Protein AF-A0A832N344-F1 (afdb_monomer_lite)

Sequence (149 aa):
MPIYNDQALGNNFDPGAPPALPTSVTVISITLNDADGDGFISPNGTDQVNGSNVTRVWVGDTVTINGVQITGVTFYTADGSRYFTPTDGTVLTPGTASATTFVTTSTQVPVSSLSPPCFTAGTMIATPDGDVPVEDLQPGDLVLTQDHG

Radius of gyration: 17.11 Å; chains: 1; bounding box: 44×38×44 Å

Structure (mmCIF, N/CA/C/O backbone):
data_AF-A0A832N344-F1
#
_entry.id   AF-A0A832N344-F1
#
loop_
_atom_site.group_PDB
_atom_site.id
_atom_site.type_symbol
_atom_site.label_atom_id
_atom_site.label_alt_id
_atom_site.label_comp_id
_atom_site.label_asym_id
_atom_site.label_entity_id
_atom_site.label_seq_id
_atom_site.pdbx_PDB_ins_code
_atom_site.Cartn_x
_atom_site.Cartn_y
_atom_site.Cartn_z
_atom_site.occupancy
_atom_site.B_iso_or_equiv
_atom_site.auth_seq_id
_atom_site.auth_comp_id
_atom_site.auth_asym_id
_atom_site.auth_atom_id
_atom_site.pdbx_PDB_model_num
ATOM 1 N N . MET A 1 1 ? -10.238 -19.045 -5.103 1.00 60.31 1 MET A N 1
ATOM 2 C CA . MET A 1 1 ? -9.059 -18.191 -4.889 1.00 60.31 1 MET A CA 1
ATOM 3 C C . MET A 1 1 ? -9.469 -17.121 -3.900 1.00 60.31 1 MET A C 1
ATOM 5 O O . MET A 1 1 ? -10.540 -16.546 -4.108 1.00 60.31 1 MET A O 1
ATOM 9 N N . PRO A 1 2 ? -8.751 -16.972 -2.781 1.00 79.62 2 PRO A N 1
ATOM 10 C CA . PRO A 1 2 ? -9.088 -15.979 -1.776 1.00 79.62 2 PRO A CA 1
ATOM 11 C C . PRO A 1 2 ? -8.787 -14.565 -2.296 1.00 79.62 2 PRO A C 1
ATOM 13 O O . PRO A 1 2 ? -7.678 -14.253 -2.716 1.00 79.62 2 PRO A O 1
ATOM 16 N N . ILE A 1 3 ? -9.817 -13.719 -2.283 1.00 87.75 3 ILE A N 1
ATOM 17 C CA . ILE A 1 3 ? -9.703 -12.288 -2.564 1.00 87.75 3 ILE A CA 1
ATOM 18 C C . ILE A 1 3 ? -9.856 -11.564 -1.232 1.00 87.75 3 ILE A C 1
ATOM 20 O O . ILE A 1 3 ? -10.846 -11.765 -0.527 1.00 87.75 3 ILE A O 1
ATOM 24 N N . TYR A 1 4 ? -8.889 -10.716 -0.913 1.00 90.00 4 TYR A N 1
ATOM 25 C CA . TYR A 1 4 ? -8.863 -9.882 0.280 1.00 90.00 4 TYR A CA 1
ATOM 26 C C . TYR A 1 4 ? -9.132 -8.429 -0.110 1.00 90.00 4 TYR A C 1
ATOM 28 O O . TYR A 1 4 ? -8.737 -7.986 -1.189 1.00 90.00 4 TYR A O 1
ATOM 36 N N . ASN A 1 5 ? -9.805 -7.683 0.763 1.00 90.56 5 ASN A N 1
ATOM 37 C CA . ASN A 1 5 ? -9.959 -6.239 0.611 1.00 90.56 5 ASN A CA 1
ATOM 38 C C . ASN A 1 5 ? -8.974 -5.540 1.541 1.00 90.56 5 ASN A C 1
ATOM 40 O O . ASN A 1 5 ? -8.811 -5.969 2.680 1.00 90.56 5 ASN A O 1
ATOM 44 N N . ASP A 1 6 ? -8.368 -4.459 1.066 1.00 93.00 6 ASP A N 1
ATOM 45 C CA . ASP A 1 6 ? -7.459 -3.643 1.866 1.00 93.00 6 ASP A CA 1
ATOM 46 C C . ASP A 1 6 ? -7.580 -2.159 1.486 1.00 93.00 6 ASP A C 1
ATOM 48 O O . ASP A 1 6 ? -8.225 -1.789 0.496 1.00 93.00 6 ASP A O 1
ATOM 52 N N . GLN A 1 7 ? -6.980 -1.291 2.289 1.00 94.75 7 GLN A N 1
ATOM 53 C CA . GLN A 1 7 ? -6.815 0.124 1.995 1.00 94.75 7 GLN A CA 1
ATOM 54 C C . GLN A 1 7 ? -5.505 0.359 1.243 1.00 94.75 7 GLN A C 1
ATOM 56 O O . GLN A 1 7 ? -4.525 -0.343 1.437 1.00 94.75 7 GLN A O 1
ATOM 61 N N . ALA A 1 8 ? -5.446 1.399 0.422 1.00 97.25 8 ALA A N 1
ATOM 62 C CA . ALA A 1 8 ? -4.182 1.897 -0.101 1.00 97.25 8 ALA A CA 1
ATOM 63 C C . ALA A 1 8 ? -4.193 3.415 -0.237 1.00 97.25 8 ALA A C 1
ATOM 65 O O . ALA A 1 8 ? -5.253 4.046 -0.308 1.00 97.25 8 ALA A O 1
ATOM 66 N N . LEU A 1 9 ? -3.007 4.013 -0.323 1.00 98.00 9 LEU A N 1
ATOM 67 C CA . LEU A 1 9 ? -2.891 5.406 -0.743 1.00 98.00 9 LEU A CA 1
ATOM 68 C C . LEU A 1 9 ? -3.258 5.541 -2.226 1.00 98.00 9 LEU A C 1
ATOM 70 O O . LEU A 1 9 ? -2.760 4.813 -3.085 1.00 98.00 9 LEU A O 1
ATOM 74 N N . GLY A 1 10 ? -4.155 6.482 -2.520 1.00 97.00 10 GLY A N 1
ATOM 75 C CA . GLY A 1 10 ? -4.633 6.758 -3.871 1.00 97.00 10 GLY A CA 1
ATOM 76 C C . GLY A 1 10 ? -3.609 7.482 -4.750 1.00 97.00 10 GL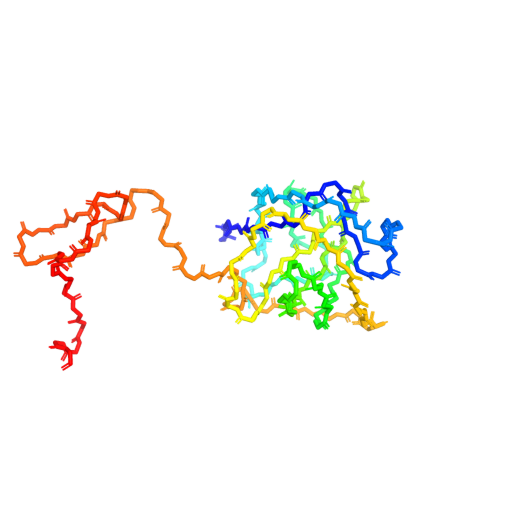Y A C 1
ATOM 77 O O . GLY A 1 10 ? -2.507 7.822 -4.325 1.00 97.00 10 GLY A O 1
ATOM 78 N N . ASN A 1 11 ? -4.009 7.776 -5.991 1.00 96.38 11 ASN A N 1
ATOM 79 C CA . ASN A 1 11 ? -3.219 8.547 -6.964 1.00 96.38 11 ASN A CA 1
ATOM 80 C C . ASN A 1 11 ? -1.834 7.964 -7.271 1.00 96.38 11 ASN A C 1
ATOM 82 O O . ASN A 1 11 ? -0.898 8.712 -7.549 1.00 96.38 11 ASN A O 1
ATOM 86 N N . ASN A 1 12 ? -1.719 6.634 -7.274 1.00 97.12 12 ASN A N 1
ATOM 87 C CA . ASN A 1 12 ? -0.490 5.948 -7.658 1.00 97.12 12 ASN A CA 1
ATOM 88 C C . ASN A 1 12 ? 0.707 6.290 -6.752 1.00 97.12 12 ASN A C 1
ATOM 90 O O . ASN A 1 12 ? 1.838 6.380 -7.232 1.00 97.12 12 ASN A O 1
ATOM 94 N N . PHE A 1 13 ? 0.442 6.561 -5.468 1.00 98.31 13 PHE A N 1
ATOM 95 C CA . PHE A 1 13 ? 1.455 7.012 -4.522 1.00 98.31 13 PHE A CA 1
ATOM 96 C C . PHE A 1 13 ? 2.548 5.952 -4.342 1.00 98.31 13 PHE A C 1
ATOM 98 O O . PHE A 1 13 ? 2.265 4.791 -4.052 1.00 98.31 13 PHE A O 1
ATOM 105 N N . ASP A 1 14 ? 3.798 6.382 -4.492 1.00 98.31 14 ASP A N 1
ATOM 106 C CA . ASP A 1 14 ? 4.986 5.537 -4.435 1.00 98.31 14 ASP A CA 1
ATOM 107 C C . ASP A 1 14 ? 5.990 6.135 -3.439 1.00 98.31 14 ASP A C 1
ATOM 109 O O . ASP A 1 14 ? 6.556 7.194 -3.719 1.00 98.31 14 ASP A O 1
ATOM 113 N N . PRO A 1 15 ? 6.236 5.497 -2.281 1.00 98.31 15 PRO A N 1
ATOM 114 C CA . PRO A 1 15 ? 7.214 5.969 -1.302 1.00 98.31 15 PRO A CA 1
ATOM 115 C C . PRO A 1 15 ? 8.639 6.125 -1.853 1.00 98.31 15 PRO A C 1
ATOM 117 O O . PRO A 1 15 ? 9.390 6.958 -1.335 1.00 98.31 15 PRO A O 1
ATOM 120 N N . GLY A 1 16 ? 9.005 5.370 -2.899 1.00 97.81 16 GLY A N 1
ATOM 121 C CA . GLY A 1 16 ? 10.301 5.457 -3.580 1.00 97.81 16 GLY A CA 1
ATOM 122 C C . GLY A 1 16 ? 10.423 6.624 -4.563 1.00 97.81 16 GLY A C 1
ATOM 123 O O . GLY A 1 16 ? 11.535 7.030 -4.906 1.00 97.81 16 GLY A O 1
ATOM 124 N N . ALA A 1 17 ? 9.298 7.198 -4.988 1.00 97.69 17 ALA A N 1
ATOM 125 C CA . ALA A 1 17 ? 9.234 8.352 -5.881 1.00 97.69 17 ALA A CA 1
ATOM 126 C C . ALA A 1 17 ? 7.980 9.205 -5.591 1.00 97.69 17 ALA A C 1
ATOM 128 O O . ALA A 1 17 ? 7.108 9.344 -6.458 1.00 97.69 17 ALA A O 1
ATOM 129 N N . PRO A 1 18 ? 7.851 9.776 -4.378 1.00 96.75 18 PRO A N 1
ATOM 130 C CA . PRO A 1 18 ? 6.625 10.450 -3.980 1.00 96.75 18 PRO A CA 1
ATOM 131 C C . PRO A 1 18 ? 6.461 11.780 -4.731 1.00 96.75 18 PRO A C 1
ATOM 133 O O . PRO A 1 18 ? 7.448 12.381 -5.174 1.00 96.75 18 PRO A O 1
ATOM 136 N N . PRO A 1 19 ? 5.228 12.315 -4.823 1.00 95.62 19 PRO A N 1
ATOM 137 C CA . PRO A 1 19 ? 5.029 13.725 -5.140 1.00 95.62 19 PRO A CA 1
ATOM 138 C C . PRO A 1 19 ? 5.835 14.623 -4.188 1.00 95.62 19 PRO A C 1
ATOM 140 O O . PRO A 1 19 ? 6.200 14.207 -3.088 1.00 95.62 19 PRO A O 1
ATOM 143 N N . ALA A 1 20 ? 6.073 15.880 -4.579 1.00 97.69 20 ALA A N 1
ATOM 144 C CA . ALA A 1 20 ? 6.772 16.836 -3.720 1.00 97.69 20 ALA A CA 1
ATOM 145 C C . ALA A 1 20 ? 6.101 16.923 -2.338 1.00 97.69 20 ALA A C 1
ATOM 147 O O . ALA A 1 20 ? 4.905 17.202 -2.248 1.00 97.69 20 ALA A O 1
ATOM 148 N N . LEU A 1 21 ? 6.875 16.663 -1.282 1.00 97.56 21 LEU A N 1
ATOM 149 C CA . LEU A 1 21 ? 6.393 16.657 0.096 1.00 97.56 21 LEU A CA 1
ATOM 150 C C . LEU A 1 21 ? 6.554 18.049 0.741 1.00 97.56 21 LEU A C 1
ATOM 152 O O . LEU A 1 21 ? 7.537 18.740 0.459 1.00 97.56 21 LEU A O 1
ATOM 156 N N . PRO A 1 22 ? 5.640 18.454 1.639 1.00 98.12 22 PRO A N 1
ATOM 157 C CA . PRO A 1 22 ? 4.442 17.720 2.043 1.00 98.12 22 PRO A CA 1
ATOM 158 C C . PRO A 1 22 ? 3.356 17.706 0.954 1.00 98.12 22 PRO A C 1
ATOM 160 O O . PRO A 1 22 ? 3.222 18.663 0.195 1.00 98.12 22 PRO A O 1
ATOM 163 N N . THR A 1 23 ? 2.558 16.636 0.898 1.00 98.19 23 THR A N 1
ATOM 164 C CA . THR A 1 23 ? 1.469 16.486 -0.082 1.00 98.19 23 THR A CA 1
ATOM 165 C C . THR A 1 23 ? 0.208 15.886 0.530 1.00 98.19 23 THR A C 1
ATOM 167 O O . THR A 1 23 ? 0.277 15.117 1.489 1.00 98.19 23 THR A O 1
ATOM 170 N N . SER A 1 24 ? -0.955 16.224 -0.026 1.00 98.12 24 SER A N 1
ATOM 171 C CA . SER A 1 24 ? -2.226 15.628 0.387 1.00 98.12 24 SER A CA 1
ATOM 172 C C . SER A 1 24 ? -2.370 14.219 -0.180 1.00 98.12 24 SER A C 1
ATOM 174 O O . SER A 1 24 ? -2.216 14.005 -1.382 1.00 98.12 24 SER A O 1
ATOM 176 N N . VAL A 1 25 ? -2.725 13.267 0.678 1.00 98.25 25 VAL A N 1
ATOM 177 C CA . VAL A 1 25 ? -2.982 11.875 0.303 1.00 98.25 25 VAL A CA 1
ATOM 178 C C . VAL A 1 25 ? -4.434 11.501 0.573 1.00 98.25 25 VAL A C 1
ATOM 180 O O . VAL A 1 25 ? -5.055 11.958 1.534 1.00 98.25 25 VAL A O 1
ATOM 183 N N . THR A 1 26 ? -4.974 10.664 -0.308 1.00 97.31 26 THR A N 1
ATOM 184 C CA . THR A 1 26 ? -6.313 10.076 -0.191 1.00 97.31 26 THR A CA 1
ATOM 185 C C . THR A 1 26 ? -6.182 8.578 0.036 1.00 97.31 26 THR A C 1
ATOM 187 O O . THR A 1 26 ? -5.142 7.998 -0.274 1.00 97.31 26 THR A O 1
ATOM 190 N N . VAL A 1 27 ? -7.231 7.961 0.575 1.00 96.88 27 VAL A N 1
ATOM 191 C CA . VAL A 1 27 ? -7.293 6.517 0.813 1.00 96.88 27 VAL A CA 1
ATOM 192 C C . VAL A 1 27 ? -8.327 5.918 -0.129 1.00 96.88 27 VAL A C 1
ATOM 194 O O . VAL A 1 27 ? -9.415 6.472 -0.286 1.00 96.88 27 VAL A O 1
ATOM 197 N N . ILE A 1 28 ? -7.972 4.809 -0.765 1.00 95.62 28 ILE A N 1
ATOM 198 C CA . ILE A 1 28 ? -8.831 4.031 -1.659 1.00 95.62 28 ILE A CA 1
ATOM 199 C C . ILE A 1 28 ? -8.928 2.591 -1.160 1.00 95.62 28 ILE A C 1
ATOM 201 O O . ILE A 1 28 ? -8.068 2.135 -0.410 1.00 95.62 28 ILE A O 1
ATOM 205 N N . SER A 1 29 ? -9.956 1.873 -1.601 1.00 94.31 29 SER A N 1
ATOM 206 C CA . SER A 1 29 ? -10.038 0.422 -1.424 1.00 94.31 29 SER A CA 1
ATOM 207 C C . SER A 1 29 ? -9.366 -0.291 -2.591 1.00 94.31 29 SER A C 1
ATOM 209 O O . SER A 1 29 ? -9.488 0.135 -3.743 1.00 94.31 29 SER A O 1
ATOM 211 N N . ILE A 1 30 ? -8.688 -1.390 -2.289 1.00 95.31 30 ILE A N 1
ATOM 212 C CA . ILE A 1 30 ? -8.082 -2.290 -3.265 1.00 95.31 30 ILE A CA 1
ATOM 213 C C . ILE A 1 30 ? -8.498 -3.734 -2.985 1.00 95.31 30 ILE A C 1
ATOM 215 O O . ILE A 1 30 ? -8.864 -4.087 -1.865 1.00 95.31 30 ILE A O 1
ATOM 219 N N . THR A 1 31 ? -8.420 -4.567 -4.018 1.00 95.00 31 THR A N 1
ATOM 220 C CA . THR A 1 31 ? -8.557 -6.023 -3.919 1.00 95.00 31 THR A CA 1
ATOM 221 C C . THR A 1 31 ? -7.198 -6.673 -4.116 1.00 95.00 31 THR A C 1
ATOM 223 O O . THR A 1 31 ? -6.472 -6.311 -5.042 1.00 95.00 31 THR A O 1
ATOM 226 N N . LEU A 1 32 ? -6.867 -7.629 -3.259 1.00 95.25 32 LEU A N 1
ATOM 227 C CA . LEU A 1 32 ? -5.659 -8.441 -3.310 1.00 95.25 32 LEU A CA 1
ATOM 228 C C . LEU A 1 32 ? -6.081 -9.880 -3.602 1.00 95.25 32 LEU A C 1
ATOM 230 O O . LEU A 1 32 ? -6.838 -10.472 -2.836 1.00 95.25 32 LEU A O 1
ATOM 234 N N . ASN A 1 33 ? -5.637 -10.424 -4.725 1.00 95.25 33 ASN A N 1
ATOM 235 C CA . ASN A 1 33 ? -5.948 -11.782 -5.151 1.00 95.25 33 ASN A CA 1
ATOM 236 C C . ASN A 1 33 ? -4.688 -12.639 -5.009 1.00 95.25 33 ASN A C 1
ATOM 238 O O . ASN A 1 33 ? -3.780 -12.510 -5.832 1.00 95.25 33 ASN A O 1
ATOM 242 N N . ASP A 1 34 ? -4.664 -13.479 -3.976 1.00 95.50 34 ASP A N 1
ATOM 243 C CA . ASP A 1 34 ? -3.730 -14.603 -3.847 1.00 95.50 34 ASP A CA 1
ATOM 244 C C . ASP A 1 34 ? -4.261 -15.714 -4.762 1.00 95.50 34 ASP A C 1
ATOM 246 O O . ASP A 1 34 ? -5.213 -16.442 -4.442 1.00 95.50 34 ASP A O 1
ATOM 250 N N . ALA A 1 35 ? -3.752 -15.725 -5.990 1.00 94.50 35 ALA A N 1
ATOM 251 C CA . ALA A 1 35 ? -4.358 -16.493 -7.068 1.00 94.50 35 ALA A CA 1
ATOM 252 C C . ALA A 1 35 ? -3.923 -17.961 -7.031 1.00 94.50 35 ALA A C 1
ATOM 254 O O . ALA A 1 35 ? -4.691 -18.844 -7.422 1.00 94.50 35 ALA A O 1
ATOM 255 N N . ASP A 1 36 ? -2.707 -18.237 -6.568 1.00 94.06 36 ASP A N 1
ATOM 256 C CA . ASP A 1 36 ? -2.200 -19.600 -6.431 1.00 94.06 36 ASP A CA 1
ATOM 257 C C . ASP A 1 36 ? -2.493 -20.219 -5.051 1.00 94.06 36 ASP A C 1
ATOM 259 O O . ASP A 1 36 ? -2.447 -21.446 -4.917 1.00 94.06 36 ASP A O 1
ATOM 263 N N . GLY A 1 37 ? -2.941 -19.414 -4.083 1.00 94.00 37 GLY A N 1
ATOM 264 C CA . GLY A 1 37 ? -3.427 -19.854 -2.780 1.00 94.00 37 GLY A CA 1
ATOM 265 C C . GLY A 1 37 ? -2.308 -20.253 -1.827 1.00 94.00 37 GLY A C 1
ATOM 266 O O . GLY A 1 37 ? -2.534 -21.112 -0.966 1.00 94.00 37 GLY A O 1
ATOM 267 N N . ASP A 1 38 ? -1.107 -19.700 -1.999 1.00 94.31 38 ASP A N 1
ATOM 268 C CA . ASP A 1 38 ? 0.059 -20.023 -1.177 1.00 94.31 38 ASP A CA 1
ATOM 269 C C . ASP A 1 38 ? 0.146 -19.196 0.122 1.00 94.31 38 ASP A C 1
ATOM 271 O O . ASP A 1 38 ? 0.990 -19.470 0.984 1.00 94.31 38 ASP A O 1
ATOM 275 N N . GLY A 1 39 ? -0.776 -18.245 0.311 1.00 93.75 39 GLY A N 1
ATOM 276 C CA . GLY A 1 39 ? -0.849 -17.369 1.476 1.00 93.75 39 GLY A CA 1
ATOM 277 C C . GLY A 1 39 ? 0.023 -16.118 1.367 1.00 93.75 39 GLY A C 1
ATOM 278 O O . GLY A 1 39 ? 0.191 -15.405 2.366 1.00 93.75 39 GLY A O 1
ATOM 279 N N . PHE A 1 40 ? 0.575 -15.823 0.193 1.00 96.06 40 PHE A N 1
ATOM 280 C CA . PHE A 1 40 ? 1.378 -14.638 -0.068 1.00 96.06 40 PHE A CA 1
ATOM 281 C C . PHE A 1 40 ? 0.831 -13.836 -1.248 1.00 96.06 40 PHE A C 1
ATOM 283 O O . PHE A 1 40 ? 0.165 -14.342 -2.135 1.00 96.06 40 PHE A O 1
ATOM 290 N N . ILE A 1 41 ? 1.137 -12.539 -1.248 1.00 97.44 41 ILE A N 1
ATOM 291 C CA . ILE A 1 41 ? 1.084 -11.723 -2.459 1.00 97.44 41 ILE A CA 1
ATOM 292 C C . ILE A 1 41 ? 2.518 -11.545 -2.942 1.00 97.44 41 ILE A C 1
ATOM 294 O O . ILE A 1 41 ? 3.374 -11.011 -2.219 1.00 97.44 41 ILE A O 1
ATOM 298 N N . SER A 1 42 ? 2.792 -12.007 -4.157 1.00 97.06 42 SER A N 1
ATOM 299 C CA . SER A 1 42 ? 4.143 -12.151 -4.683 1.00 97.06 42 SER A CA 1
ATOM 300 C C . SER A 1 42 ? 4.264 -11.718 -6.155 1.00 97.06 42 SER A C 1
ATOM 302 O O . SER A 1 42 ? 3.290 -11.690 -6.905 1.00 97.06 42 SER A O 1
ATOM 304 N N . PRO A 1 43 ? 5.472 -11.352 -6.624 1.00 96.75 43 PRO A N 1
ATOM 305 C CA . PRO A 1 43 ? 5.715 -10.982 -8.017 1.00 96.75 43 PRO A CA 1
ATOM 306 C C . PRO A 1 43 ? 6.006 -12.213 -8.899 1.00 96.75 43 PRO A C 1
ATOM 308 O O . PRO A 1 43 ? 6.951 -12.209 -9.691 1.00 96.75 43 PRO A O 1
ATOM 311 N N . ASN A 1 44 ? 5.238 -13.292 -8.743 1.00 91.50 44 ASN A N 1
ATOM 312 C CA . ASN A 1 44 ? 5.421 -14.564 -9.458 1.00 91.50 44 ASN A CA 1
ATOM 313 C C . ASN A 1 44 ? 4.622 -14.652 -10.780 1.00 91.50 44 ASN A C 1
ATOM 315 O O . ASN A 1 44 ? 4.789 -15.597 -11.551 1.00 91.50 44 ASN A O 1
ATOM 319 N N . GLY A 1 45 ? 3.788 -13.646 -11.063 1.00 85.62 45 GLY A N 1
ATOM 320 C CA . GLY A 1 45 ? 2.955 -13.560 -12.261 1.00 85.62 45 GLY A CA 1
ATOM 321 C C . GLY A 1 45 ? 1.544 -14.138 -12.117 1.00 85.62 45 GLY A C 1
ATOM 322 O O . GLY A 1 45 ? 0.803 -14.086 -13.102 1.00 85.62 45 GLY A O 1
ATOM 323 N N . THR A 1 46 ? 1.159 -14.644 -10.943 1.00 92.19 46 THR A N 1
ATOM 324 C CA . THR A 1 46 ? -0.206 -15.118 -10.659 1.00 92.19 46 THR A CA 1
ATOM 325 C C . THR A 1 46 ? -0.994 -14.141 -9.797 1.00 92.19 46 THR A C 1
ATOM 327 O O . THR A 1 46 ? -2.157 -13.892 -10.110 1.00 92.19 46 THR A O 1
ATOM 330 N N . ASP A 1 47 ? -0.376 -13.550 -8.775 1.00 97.38 47 ASP A N 1
ATOM 331 C CA . ASP A 1 47 ? -1.087 -12.696 -7.816 1.00 97.38 47 ASP A CA 1
ATOM 332 C 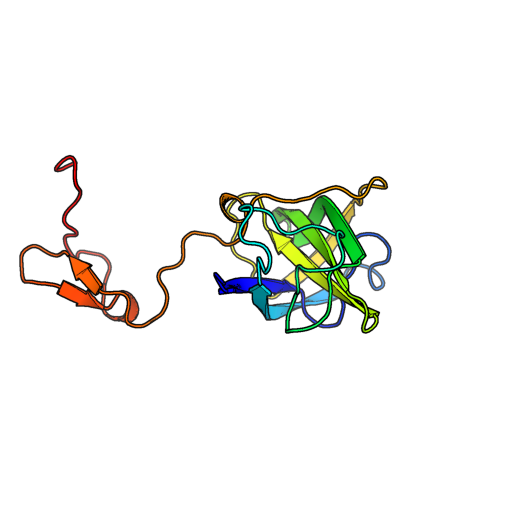C . ASP A 1 47 ? -1.403 -11.322 -8.388 1.00 97.38 47 ASP A C 1
ATOM 334 O O . ASP A 1 47 ? -0.690 -10.797 -9.253 1.00 97.38 47 ASP A O 1
ATOM 338 N N . GLN A 1 48 ? -2.494 -10.721 -7.915 1.00 97.81 48 GLN A N 1
ATOM 339 C CA . GLN A 1 48 ? -3.025 -9.497 -8.512 1.00 97.81 48 GLN A CA 1
ATOM 340 C C . GLN A 1 48 ? -3.453 -8.473 -7.468 1.00 97.81 48 GLN A C 1
ATOM 342 O O . GLN A 1 48 ? -4.016 -8.822 -6.433 1.00 97.81 48 GLN A O 1
ATOM 347 N N . VAL A 1 49 ? -3.281 -7.192 -7.803 1.00 97.81 49 VAL A N 1
ATOM 348 C CA . VAL A 1 49 ? -3.970 -6.081 -7.132 1.00 97.81 49 VAL A CA 1
ATOM 349 C C . VAL A 1 49 ? -4.940 -5.457 -8.124 1.00 97.81 49 VAL A C 1
ATOM 351 O O . VAL A 1 49 ? -4.541 -5.097 -9.231 1.00 97.81 49 VAL A O 1
ATOM 354 N N . ASN A 1 50 ? -6.220 -5.356 -7.762 1.00 96.75 50 ASN A N 1
ATOM 355 C CA . ASN A 1 50 ? -7.280 -4.827 -8.635 1.00 96.75 50 ASN A CA 1
ATOM 356 C C . ASN A 1 50 ? -7.328 -5.486 -10.028 1.00 96.75 50 ASN A C 1
ATOM 358 O O . ASN A 1 50 ? -7.607 -4.833 -11.032 1.00 96.75 50 ASN A O 1
ATOM 362 N N . GLY A 1 51 ? -7.043 -6.791 -10.091 1.00 95.94 51 GLY A N 1
ATOM 363 C CA . GLY A 1 51 ? -7.030 -7.569 -11.335 1.00 95.94 51 GLY A CA 1
ATOM 364 C C . GLY A 1 51 ? -5.793 -7.367 -12.221 1.00 95.94 51 GLY A C 1
ATOM 365 O O . GLY A 1 51 ? -5.732 -7.948 -13.303 1.00 95.94 51 GLY A O 1
ATOM 366 N N . SER A 1 52 ? -4.807 -6.580 -11.783 1.00 98.00 52 SER A N 1
ATOM 367 C CA . SER A 1 52 ? -3.524 -6.386 -12.467 1.00 98.00 52 SER A CA 1
ATOM 368 C C . SER A 1 52 ? -2.423 -7.189 -11.776 1.00 98.00 52 SER A C 1
ATOM 370 O O . SER A 1 52 ? -2.296 -7.143 -10.552 1.00 98.00 52 SER A O 1
ATOM 372 N N . ASN A 1 53 ? -1.623 -7.927 -12.551 1.00 98.19 53 ASN A N 1
ATOM 373 C CA . ASN A 1 53 ? -0.588 -8.808 -12.004 1.00 98.19 53 ASN A CA 1
ATOM 374 C C . ASN A 1 53 ? 0.454 -8.024 -11.202 1.00 98.19 53 ASN A C 1
ATOM 376 O O . ASN A 1 53 ? 0.968 -7.001 -11.666 1.00 98.19 53 ASN A O 1
ATOM 380 N N . VAL A 1 54 ? 0.816 -8.545 -10.035 1.00 98.50 54 VAL A N 1
ATOM 381 C CA . VAL A 1 54 ? 1.904 -8.031 -9.207 1.00 98.50 54 VAL A CA 1
ATOM 382 C C . VAL A 1 54 ? 3.235 -8.299 -9.904 1.00 98.50 54 VAL A C 1
ATOM 384 O O . VAL A 1 54 ? 3.519 -9.395 -10.381 1.00 98.50 54 VAL A O 1
ATOM 387 N N . THR A 1 55 ? 4.067 -7.264 -9.975 1.00 98.56 55 THR A N 1
ATOM 388 C CA . THR A 1 55 ? 5.393 -7.312 -10.608 1.00 98.56 55 THR A CA 1
ATOM 389 C C . THR A 1 55 ? 6.519 -7.016 -9.630 1.00 98.56 55 THR A C 1
ATOM 391 O O . THR A 1 55 ? 7.641 -7.469 -9.855 1.00 98.56 55 THR A O 1
ATOM 394 N N . ARG A 1 56 ? 6.245 -6.263 -8.553 1.00 98.56 56 ARG A N 1
ATOM 395 C CA . ARG A 1 56 ? 7.172 -6.012 -7.437 1.00 98.56 56 ARG A CA 1
ATOM 396 C C . ARG A 1 56 ? 6.407 -5.813 -6.133 1.00 98.56 56 ARG A C 1
ATOM 398 O O . ARG A 1 56 ? 5.282 -5.315 -6.151 1.00 98.56 56 ARG A O 1
ATOM 405 N N . VAL A 1 57 ? 7.053 -6.170 -5.029 1.00 98.62 57 VAL A N 1
ATOM 406 C CA . VAL A 1 57 ? 6.522 -6.080 -3.664 1.00 98.62 57 VAL A CA 1
ATOM 407 C C . VAL A 1 57 ? 7.613 -5.503 -2.766 1.00 98.62 57 VAL A C 1
ATOM 409 O O . VAL A 1 57 ? 8.653 -6.133 -2.577 1.00 98.62 57 VAL A O 1
ATOM 412 N N . TRP A 1 58 ? 7.392 -4.308 -2.228 1.00 98.62 58 TRP A N 1
ATOM 413 C CA . TRP A 1 58 ? 8.385 -3.544 -1.467 1.00 98.62 58 TRP A CA 1
ATOM 414 C C . TRP A 1 58 ? 8.021 -3.505 0.019 1.00 98.62 58 TRP A C 1
ATOM 416 O O . TRP A 1 58 ? 7.457 -2.531 0.511 1.00 98.62 58 TRP A O 1
ATOM 426 N N . VAL A 1 59 ? 8.266 -4.609 0.728 1.00 98.38 59 VAL A N 1
ATOM 427 C CA . VAL A 1 59 ? 7.936 -4.721 2.160 1.00 98.38 59 VAL A CA 1
ATOM 428 C C . VAL A 1 59 ? 8.908 -3.887 2.994 1.00 98.38 59 VAL A C 1
ATOM 430 O O . VAL A 1 59 ? 10.120 -4.090 2.911 1.00 98.38 59 VAL A O 1
ATOM 433 N N . GLY A 1 60 ? 8.378 -3.002 3.839 1.00 98.00 60 GLY A N 1
ATOM 434 C CA . GLY A 1 60 ? 9.159 -2.124 4.715 1.00 98.00 60 GLY A CA 1
ATOM 435 C C . GLY A 1 60 ? 9.264 -0.678 4.229 1.00 98.00 60 GLY A C 1
ATOM 436 O O . GLY A 1 60 ? 9.980 0.115 4.843 1.00 98.00 60 GLY A O 1
ATOM 437 N N . ASP A 1 61 ? 8.558 -0.317 3.156 1.00 98.69 61 ASP A N 1
ATOM 438 C CA . ASP A 1 61 ? 8.356 1.087 2.805 1.00 98.69 61 ASP A CA 1
ATOM 439 C C . ASP A 1 61 ? 7.639 1.817 3.950 1.00 98.69 61 ASP A C 1
ATOM 441 O O . ASP A 1 61 ? 6.824 1.229 4.668 1.00 98.69 61 ASP A O 1
ATOM 445 N N . THR A 1 62 ? 7.922 3.111 4.123 1.00 98.62 62 THR A N 1
ATOM 446 C CA . THR A 1 62 ? 7.232 3.920 5.136 1.00 98.62 62 THR A CA 1
ATOM 447 C C . THR A 1 62 ? 6.690 5.222 4.574 1.00 98.62 62 THR A C 1
ATOM 449 O O . THR A 1 62 ? 7.279 5.828 3.675 1.00 98.62 62 THR A O 1
ATOM 452 N N . VAL A 1 63 ? 5.575 5.677 5.147 1.00 98.75 63 VAL A N 1
ATOM 453 C CA . VAL A 1 63 ? 4.971 6.987 4.878 1.00 98.75 63 VAL A CA 1
ATOM 454 C C . VAL A 1 63 ? 4.601 7.639 6.206 1.00 98.75 63 VAL A C 1
ATOM 456 O O . VAL A 1 63 ? 3.930 7.033 7.035 1.00 98.75 63 VAL A O 1
ATOM 459 N N . THR A 1 64 ? 5.008 8.890 6.414 1.00 98.69 64 THR A N 1
ATOM 460 C CA . THR A 1 64 ? 4.581 9.688 7.570 1.00 98.69 64 THR A CA 1
ATOM 461 C C . THR A 1 64 ? 3.383 10.544 7.189 1.00 98.69 64 THR A C 1
ATOM 463 O O . THR A 1 64 ? 3.539 11.499 6.428 1.00 98.69 64 THR A O 1
ATOM 466 N N . ILE A 1 65 ? 2.204 10.241 7.735 1.00 98.50 65 ILE A N 1
ATOM 467 C CA . ILE A 1 65 ? 0.945 10.959 7.484 1.00 98.50 65 ILE A CA 1
ATOM 468 C C . ILE A 1 65 ? 0.507 11.650 8.773 1.00 98.50 65 ILE A C 1
ATOM 470 O O . ILE A 1 65 ? 0.390 11.014 9.816 1.00 98.50 65 ILE A O 1
ATOM 474 N N . ASN A 1 66 ? 0.278 12.966 8.725 1.00 97.56 66 ASN A N 1
ATOM 475 C CA . ASN A 1 66 ? -0.134 13.770 9.888 1.00 97.56 66 ASN A CA 1
ATOM 476 C C . ASN A 1 66 ? 0.779 13.583 11.125 1.00 97.56 66 ASN A C 1
ATOM 478 O O . ASN A 1 66 ? 0.327 13.675 12.263 1.00 97.56 66 ASN A O 1
ATOM 482 N N . GLY A 1 67 ? 2.070 13.314 10.903 1.00 97.12 67 GLY A N 1
ATOM 483 C CA . GLY A 1 67 ? 3.058 13.086 11.964 1.00 97.12 67 GLY A CA 1
ATOM 484 C C . GLY A 1 67 ? 3.159 11.643 12.474 1.00 97.12 67 GLY A C 1
ATOM 485 O O . GLY A 1 67 ? 4.038 11.370 13.286 1.00 97.12 67 GLY A O 1
ATOM 486 N N . VAL A 1 68 ? 2.329 10.719 11.984 1.00 97.62 68 VAL A N 1
ATOM 487 C CA . VAL A 1 68 ? 2.396 9.286 12.309 1.00 97.62 68 VAL A CA 1
ATOM 488 C C . VAL A 1 68 ? 3.140 8.555 11.198 1.00 97.62 68 VAL A C 1
ATOM 490 O O . VAL A 1 68 ? 2.731 8.624 10.041 1.00 97.62 68 VAL A O 1
ATOM 493 N N . GLN A 1 69 ? 4.236 7.873 11.537 1.00 98.38 69 GLN A N 1
ATOM 494 C CA . GLN A 1 69 ? 4.930 6.987 10.604 1.00 98.38 69 GLN A CA 1
ATOM 495 C C . GLN A 1 69 ? 4.181 5.660 10.500 1.00 98.38 69 GLN A C 1
ATOM 497 O O . GLN A 1 69 ? 3.876 5.045 11.517 1.00 98.38 69 GLN A O 1
ATOM 502 N N . ILE A 1 70 ? 3.925 5.240 9.267 1.00 98.25 70 ILE A N 1
ATOM 503 C CA . ILE A 1 70 ? 3.255 3.991 8.918 1.00 98.25 70 ILE A CA 1
ATOM 504 C C . ILE A 1 70 ? 4.244 3.137 8.137 1.00 98.25 70 ILE A C 1
ATOM 506 O O . ILE A 1 70 ? 4.827 3.615 7.160 1.00 98.25 70 ILE A O 1
ATOM 510 N N . THR A 1 71 ? 4.428 1.892 8.562 1.00 98.25 71 THR A N 1
ATOM 511 C CA . THR A 1 71 ? 5.203 0.874 7.848 1.00 98.25 71 THR A CA 1
ATOM 512 C C . THR A 1 71 ? 4.261 0.005 7.032 1.00 98.25 71 THR A C 1
ATOM 514 O O . THR A 1 71 ? 3.240 -0.474 7.529 1.00 98.25 71 THR A O 1
ATOM 517 N N . GLY A 1 72 ? 4.611 -0.210 5.772 1.00 97.62 72 GLY A N 1
ATOM 518 C CA . GLY A 1 72 ? 3.756 -0.915 4.837 1.00 97.62 72 GLY A CA 1
ATOM 519 C C . GLY A 1 72 ? 4.508 -1.667 3.759 1.00 97.62 72 GLY A C 1
ATOM 520 O O . GLY A 1 72 ? 5.723 -1.885 3.810 1.00 97.62 72 GLY A O 1
ATOM 521 N N . VAL A 1 73 ? 3.739 -2.052 2.753 1.00 98.56 73 VAL A N 1
ATOM 522 C CA . VAL A 1 73 ? 4.217 -2.636 1.511 1.00 98.56 73 VAL A CA 1
ATOM 523 C C . VAL A 1 73 ? 3.712 -1.806 0.342 1.00 98.56 73 VAL A C 1
ATOM 525 O O . VAL A 1 73 ? 2.545 -1.414 0.304 1.00 98.56 73 VAL A O 1
ATOM 528 N N . THR A 1 74 ? 4.586 -1.562 -0.632 1.00 98.69 74 THR A N 1
ATOM 529 C CA . THR A 1 74 ? 4.178 -0.996 -1.921 1.00 98.69 74 THR A CA 1
ATOM 530 C C . THR A 1 74 ? 4.134 -2.094 -2.976 1.00 98.69 74 THR A C 1
ATOM 532 O O . THR A 1 74 ? 5.142 -2.747 -3.256 1.00 98.69 74 THR A O 1
ATOM 535 N N . PHE A 1 75 ? 2.974 -2.290 -3.598 1.00 98.56 75 PHE A N 1
ATOM 536 C CA . PHE A 1 75 ? 2.816 -3.170 -4.754 1.00 98.56 75 PHE A CA 1
ATOM 537 C C . PHE A 1 75 ? 3.012 -2.390 -6.042 1.00 98.56 75 PHE A C 1
ATOM 539 O O . PHE A 1 75 ? 2.403 -1.337 -6.213 1.00 98.56 75 PHE A O 1
ATOM 546 N N . TYR A 1 76 ? 3.808 -2.918 -6.971 1.00 98.62 76 TYR A N 1
ATOM 547 C CA . TYR A 1 76 ? 3.811 -2.463 -8.362 1.00 98.62 76 TYR A CA 1
ATOM 548 C C . TYR A 1 76 ? 3.112 -3.499 -9.224 1.00 98.62 76 TYR A C 1
ATOM 550 O O . TYR A 1 76 ? 3.387 -4.696 -9.119 1.00 98.62 76 TYR A O 1
ATOM 558 N N . THR A 1 77 ? 2.271 -3.036 -10.135 1.00 98.62 77 THR A N 1
ATOM 559 C CA . THR A 1 77 ? 1.424 -3.894 -10.966 1.00 98.62 77 THR A CA 1
ATOM 560 C C . THR A 1 77 ? 1.684 -3.686 -12.459 1.00 98.62 77 THR A C 1
ATOM 562 O O . THR A 1 77 ? 2.283 -2.690 -12.870 1.00 98.62 77 THR A O 1
ATOM 565 N N . ALA A 1 78 ? 1.310 -4.671 -13.277 1.00 98.38 78 ALA A N 1
ATOM 566 C CA . ALA A 1 78 ? 1.663 -4.749 -14.697 1.00 98.38 78 ALA A CA 1
ATOM 567 C C . ALA A 1 78 ? 1.051 -3.631 -15.564 1.00 98.38 78 ALA A C 1
ATOM 569 O O . ALA A 1 78 ? 1.628 -3.256 -16.584 1.00 98.38 78 ALA A O 1
ATOM 570 N N . ASP A 1 79 ? -0.081 -3.070 -15.147 1.00 98.00 79 ASP A N 1
ATOM 571 C CA . ASP A 1 79 ? -0.724 -1.878 -15.725 1.00 98.00 79 ASP A CA 1
ATOM 572 C C . ASP A 1 79 ? -0.020 -0.559 -15.344 1.00 98.00 79 ASP A C 1
ATOM 574 O O . ASP A 1 79 ? -0.410 0.514 -15.804 1.00 98.00 79 ASP A O 1
ATOM 578 N N . GLY A 1 80 ? 1.038 -0.621 -14.532 1.00 98.00 80 GLY A N 1
ATOM 579 C CA . GLY A 1 80 ? 1.794 0.540 -14.073 1.00 98.00 80 GLY A CA 1
ATOM 580 C C . GLY A 1 80 ? 1.213 1.204 -12.824 1.00 98.00 80 GLY A C 1
ATOM 581 O O . GLY A 1 80 ? 1.647 2.310 -12.483 1.00 98.00 80 GLY A O 1
ATOM 582 N N . SER A 1 81 ? 0.263 0.561 -12.141 1.00 98.56 81 SER A N 1
ATOM 583 C CA . SER A 1 81 ? -0.298 1.056 -10.884 1.00 98.56 81 SER A CA 1
ATOM 584 C C . SER A 1 81 ? 0.586 0.697 -9.672 1.00 98.56 81 SER A C 1
ATOM 586 O O . SER A 1 81 ? 1.356 -0.271 -9.690 1.00 98.56 81 SER A O 1
ATOM 588 N N . ARG A 1 82 ? 0.493 1.513 -8.620 1.00 98.44 82 ARG A N 1
ATOM 589 C CA . ARG A 1 82 ? 1.231 1.471 -7.357 1.00 98.44 82 ARG A CA 1
ATOM 590 C C . ARG A 1 82 ? 0.253 1.632 -6.210 1.00 98.44 82 ARG A C 1
ATOM 592 O O . ARG A 1 82 ? -0.586 2.535 -6.230 1.00 98.44 82 ARG A O 1
ATOM 599 N N . TYR A 1 83 ? 0.404 0.769 -5.217 1.00 98.44 83 TYR A N 1
ATOM 600 C CA . TYR A 1 83 ? -0.469 0.730 -4.054 1.00 98.44 83 TYR A CA 1
ATOM 601 C C . TYR A 1 83 ? 0.372 0.533 -2.798 1.00 98.44 83 TYR A C 1
ATOM 603 O O . TYR A 1 83 ? 0.895 -0.558 -2.582 1.00 98.44 83 TYR A O 1
ATOM 611 N N . PHE A 1 84 ? 0.510 1.586 -1.992 1.00 98.38 84 PHE A N 1
ATOM 612 C CA . PHE A 1 84 ? 1.039 1.480 -0.633 1.00 98.38 84 PHE A CA 1
ATOM 613 C C . PHE A 1 84 ? -0.098 1.122 0.326 1.00 98.38 84 PHE A C 1
ATOM 615 O O . PHE A 1 84 ? -1.062 1.888 0.414 1.00 98.38 84 PHE A O 1
ATOM 622 N N . THR A 1 85 ? 0.039 0.010 1.047 1.00 97.38 85 THR A N 1
ATOM 623 C CA . THR A 1 85 ? -0.869 -0.421 2.122 1.00 97.38 85 THR A CA 1
ATOM 624 C C . THR A 1 85 ? -0.086 -0.705 3.416 1.00 97.38 85 THR A C 1
ATOM 626 O O . THR A 1 85 ? 1.066 -1.148 3.324 1.00 97.38 85 THR A O 1
ATOM 629 N N . PRO A 1 86 ? -0.637 -0.438 4.618 1.00 96.62 86 PRO A N 1
ATOM 630 C CA . PRO A 1 86 ? 0.026 -0.741 5.881 1.00 96.62 86 PRO A CA 1
ATOM 631 C C . PRO A 1 86 ? 0.232 -2.239 6.110 1.00 96.62 86 PRO A C 1
ATOM 633 O O . PRO A 1 86 ? -0.585 -3.070 5.725 1.00 96.62 86 PRO A O 1
ATOM 636 N N . THR A 1 87 ? 1.303 -2.569 6.827 1.00 96.06 87 THR A N 1
ATOM 637 C CA . THR A 1 87 ? 1.602 -3.928 7.316 1.00 96.06 87 THR A CA 1
ATOM 638 C C . THR A 1 87 ? 1.888 -3.950 8.818 1.00 96.06 87 THR A C 1
ATOM 640 O O . THR A 1 87 ? 2.320 -4.961 9.365 1.00 96.06 87 THR A O 1
ATOM 643 N N . ASP A 1 88 ? 1.714 -2.815 9.495 1.00 94.06 88 ASP A N 1
ATOM 644 C CA . ASP A 1 88 ? 1.990 -2.615 10.921 1.00 94.06 88 ASP A CA 1
ATOM 645 C C . ASP A 1 88 ? 0.715 -2.527 11.777 1.00 94.06 88 ASP A C 1
ATOM 647 O O . ASP A 1 88 ? 0.770 -2.168 12.953 1.00 94.06 88 ASP A O 1
ATOM 651 N N . GLY A 1 89 ? -0.438 -2.857 11.187 1.00 90.06 89 GLY A N 1
ATOM 652 C CA . GLY A 1 89 ? -1.747 -2.801 11.837 1.00 90.06 89 GLY A CA 1
ATOM 653 C C . GLY A 1 89 ? -2.358 -1.400 11.914 1.00 90.06 89 GLY A C 1
ATOM 654 O O . GLY A 1 89 ? -3.442 -1.248 12.479 1.00 90.06 89 GLY A O 1
ATOM 655 N N . THR A 1 90 ? -1.706 -0.373 11.361 1.00 92.75 90 THR A N 1
ATOM 656 C CA . THR A 1 90 ? -2.311 0.960 11.265 1.00 92.75 90 THR A CA 1
ATOM 657 C C . THR A 1 90 ? -3.430 0.999 10.221 1.00 92.75 90 THR A C 1
ATOM 659 O O . THR A 1 90 ? -3.437 0.259 9.241 1.00 92.75 90 THR A O 1
ATOM 662 N N . VAL A 1 91 ? -4.396 1.894 10.439 1.00 91.44 91 VAL A N 1
ATOM 663 C CA . VAL A 1 91 ? -5.477 2.193 9.490 1.00 91.44 91 VAL A CA 1
ATOM 664 C C . VAL A 1 91 ? -5.098 3.458 8.727 1.00 91.44 91 VAL A C 1
ATOM 666 O O . VAL A 1 91 ? -4.789 4.485 9.343 1.00 91.44 91 VAL A O 1
ATOM 669 N N . LEU A 1 92 ? -5.149 3.421 7.395 1.00 93.81 92 LEU A N 1
ATOM 670 C CA . LEU A 1 92 ? -4.887 4.615 6.597 1.00 93.81 92 LEU A CA 1
ATOM 671 C C . LEU A 1 92 ? -6.016 5.631 6.774 1.00 93.81 92 LEU A C 1
ATOM 673 O O . LEU A 1 92 ? -7.201 5.315 6.660 1.00 93.81 92 LEU A O 1
ATOM 677 N N . THR A 1 93 ? -5.634 6.890 6.974 1.00 94.00 93 THR A N 1
ATOM 678 C CA . THR A 1 93 ? -6.557 8.029 6.984 1.00 94.00 93 THR A CA 1
ATOM 679 C C . THR A 1 93 ? -6.089 9.090 5.987 1.00 94.00 93 THR A C 1
ATOM 681 O O . THR A 1 93 ? -4.880 9.287 5.828 1.00 94.00 93 THR A O 1
ATOM 684 N N . PRO A 1 94 ? -7.008 9.783 5.282 1.00 96.88 94 PRO A N 1
ATOM 685 C CA . PRO A 1 94 ? -6.634 10.917 4.446 1.00 96.88 94 PRO A CA 1
ATOM 686 C C . PRO A 1 94 ? -5.907 11.989 5.262 1.00 96.88 94 PRO A C 1
ATOM 688 O O . PRO A 1 94 ? -6.229 12.236 6.427 1.00 96.88 94 PRO A O 1
ATOM 691 N N . GLY A 1 95 ? -4.934 12.661 4.654 1.00 97.44 95 GLY A N 1
ATOM 692 C CA . GLY A 1 95 ? -4.109 13.606 5.397 1.00 97.44 95 GLY A CA 1
ATOM 693 C C . GLY A 1 95 ? -2.975 14.200 4.588 1.00 97.44 95 GLY A C 1
ATOM 694 O O . GLY A 1 95 ? -3.006 14.223 3.359 1.00 97.44 95 GLY A O 1
ATOM 695 N N . THR A 1 96 ? -1.970 14.696 5.302 1.00 98.56 96 THR A N 1
ATOM 696 C CA . THR A 1 96 ? -0.753 15.246 4.706 1.00 98.56 96 THR A CA 1
ATOM 697 C C . THR A 1 96 ? 0.400 14.278 4.924 1.00 98.56 96 THR A C 1
ATOM 699 O O . THR A 1 96 ? 0.831 14.082 6.062 1.00 98.56 96 THR A O 1
ATOM 702 N N . ALA A 1 97 ? 0.908 13.695 3.840 1.00 98.50 97 ALA A N 1
ATOM 703 C CA . ALA A 1 97 ? 2.163 12.960 3.856 1.00 98.50 97 ALA A CA 1
ATOM 704 C C . ALA A 1 97 ? 3.330 13.955 3.900 1.00 98.50 97 ALA A C 1
ATOM 706 O O . ALA A 1 97 ? 3.379 14.890 3.098 1.00 98.50 97 ALA A O 1
ATOM 707 N N . SER A 1 98 ? 4.259 13.776 4.837 1.00 98.62 98 SER A N 1
ATOM 708 C CA . SER A 1 98 ? 5.381 14.698 5.071 1.00 98.62 98 SER A CA 1
ATOM 709 C C . SER A 1 98 ? 6.762 14.066 4.899 1.00 98.62 98 SER A C 1
ATOM 711 O O . SER A 1 98 ? 7.725 14.795 4.674 1.00 98.62 98 SER A O 1
ATOM 713 N N . ALA A 1 99 ? 6.868 12.738 4.968 1.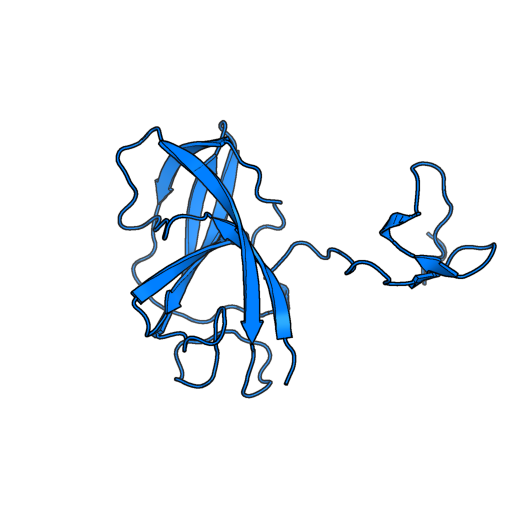00 98.69 99 ALA A N 1
ATOM 714 C CA . ALA A 1 99 ? 8.108 11.997 4.746 1.00 98.69 99 ALA A CA 1
ATOM 715 C C . ALA A 1 99 ? 7.814 10.588 4.212 1.00 98.69 99 ALA A C 1
ATOM 717 O O . ALA A 1 99 ? 6.746 10.039 4.489 1.00 98.69 99 ALA A O 1
ATOM 718 N N . THR A 1 100 ? 8.767 10.004 3.486 1.00 98.75 100 THR A N 1
ATOM 719 C CA . THR A 1 100 ? 8.736 8.599 3.061 1.00 98.75 100 THR A CA 1
ATOM 720 C C . THR A 1 100 ? 10.117 7.960 3.192 1.00 98.75 100 THR A C 1
ATOM 722 O O . THR A 1 100 ? 11.141 8.649 3.151 1.00 98.75 100 THR A O 1
ATOM 725 N N . THR A 1 101 ? 10.154 6.637 3.327 1.00 98.69 101 THR A N 1
ATOM 726 C CA . THR A 1 101 ? 11.354 5.821 3.092 1.00 98.69 101 THR A CA 1
ATOM 727 C C . THR A 1 101 ? 10.998 4.662 2.179 1.00 98.69 101 THR A C 1
ATOM 729 O O . THR A 1 101 ? 9.845 4.232 2.159 1.00 98.69 101 THR A O 1
ATOM 732 N N . PHE A 1 102 ? 11.988 4.129 1.469 1.00 98.44 102 PHE A N 1
ATOM 733 C CA . PHE A 1 102 ? 11.783 3.003 0.569 1.00 98.44 102 PHE A CA 1
ATOM 734 C C . PHE A 1 102 ? 12.855 1.932 0.736 1.00 98.44 102 PHE A C 1
ATOM 736 O O . PHE A 1 102 ? 14.012 2.226 1.059 1.00 98.44 102 PHE A O 1
ATOM 743 N N . VAL A 1 103 ? 12.464 0.690 0.479 1.00 98.44 103 VAL A N 1
ATOM 744 C CA . VAL A 1 103 ? 13.385 -0.439 0.330 1.00 98.44 103 VAL A CA 1
ATOM 745 C C . VAL A 1 103 ? 13.759 -0.640 -1.141 1.00 98.44 103 VAL A C 1
ATOM 747 O O . VAL A 1 103 ? 13.090 -0.167 -2.052 1.00 98.44 103 VAL A O 1
ATOM 750 N N . THR A 1 104 ? 14.862 -1.345 -1.398 1.00 97.69 104 THR A N 1
ATOM 751 C CA . THR A 1 104 ? 15.388 -1.556 -2.765 1.00 97.69 104 THR A CA 1
ATOM 752 C C . THR A 1 104 ? 15.356 -3.012 -3.219 1.00 97.69 104 THR A C 1
ATOM 754 O O . THR A 1 104 ? 15.759 -3.324 -4.339 1.00 97.69 104 THR A O 1
ATOM 757 N N . THR A 1 105 ? 14.878 -3.918 -2.364 1.00 97.81 105 THR A N 1
ATOM 758 C CA . THR A 1 105 ? 14.782 -5.352 -2.655 1.00 97.81 105 THR A CA 1
ATOM 759 C C . THR A 1 105 ? 13.320 -5.765 -2.674 1.00 97.81 105 THR A C 1
ATOM 761 O O . THR A 1 105 ? 12.615 -5.569 -1.690 1.00 97.81 105 THR A O 1
ATOM 764 N N . SER A 1 106 ? 12.876 -6.330 -3.799 1.00 97.75 106 SER A N 1
ATOM 765 C CA . SER A 1 106 ? 11.520 -6.868 -3.928 1.00 97.75 106 SER A CA 1
ATOM 766 C C . SER A 1 106 ? 11.436 -8.234 -3.256 1.00 97.75 106 SER A C 1
ATOM 768 O O . SER A 1 106 ? 12.341 -9.054 -3.422 1.00 97.75 106 SER A O 1
ATOM 770 N N . THR A 1 107 ? 10.339 -8.494 -2.552 1.00 97.50 107 THR A N 1
ATOM 771 C CA . THR A 1 107 ? 10.098 -9.740 -1.808 1.00 97.50 107 THR A CA 1
ATOM 772 C C . THR A 1 107 ? 8.684 -10.275 -2.085 1.00 97.50 107 THR A C 1
ATOM 774 O O . THR A 1 107 ? 8.200 -10.162 -3.211 1.00 97.50 107 THR A O 1
ATOM 777 N N . GLN A 1 108 ? 8.050 -10.878 -1.080 1.00 97.44 108 GLN A N 1
ATOM 778 C CA . GLN A 1 108 ? 6.642 -11.256 -1.009 1.00 97.44 108 GLN A CA 1
ATOM 779 C C . GLN A 1 108 ? 6.122 -10.858 0.376 1.00 97.44 108 GLN A C 1
ATOM 781 O O . GLN A 1 108 ? 6.914 -10.692 1.311 1.00 97.44 108 GLN A O 1
ATOM 786 N N . VAL A 1 109 ? 4.809 -10.725 0.521 1.00 97.00 109 VAL A N 1
ATOM 787 C CA . VAL A 1 109 ? 4.174 -10.330 1.784 1.00 97.00 109 VAL A CA 1
ATOM 788 C C . VAL A 1 109 ? 3.074 -11.331 2.143 1.00 97.00 109 VAL A C 1
ATOM 790 O O . VAL A 1 109 ? 2.288 -11.688 1.265 1.00 97.00 109 VAL A O 1
ATOM 793 N N . PRO A 1 110 ? 3.022 -11.848 3.385 1.00 95.44 110 PRO A N 1
ATOM 794 C CA . PRO A 1 110 ? 1.971 -12.780 3.772 1.00 95.44 110 PRO A CA 1
ATOM 795 C C . PRO A 1 110 ? 0.632 -12.046 3.838 1.00 95.44 110 PRO A C 1
ATOM 797 O O . PRO A 1 110 ? 0.549 -10.967 4.432 1.00 95.44 110 PRO A O 1
ATOM 800 N N . VAL A 1 111 ? -0.432 -12.643 3.299 1.00 91.25 111 VAL A N 1
ATOM 801 C CA . VAL A 1 111 ? -1.784 -12.047 3.320 1.00 91.25 111 VAL A CA 1
ATOM 802 C C . VAL A 1 111 ? -2.269 -11.752 4.743 1.00 91.25 111 VAL A C 1
ATOM 804 O O . VAL A 1 111 ? -3.021 -10.813 4.955 1.00 91.25 111 VAL A O 1
ATOM 807 N N . SER A 1 112 ? -1.772 -12.490 5.742 1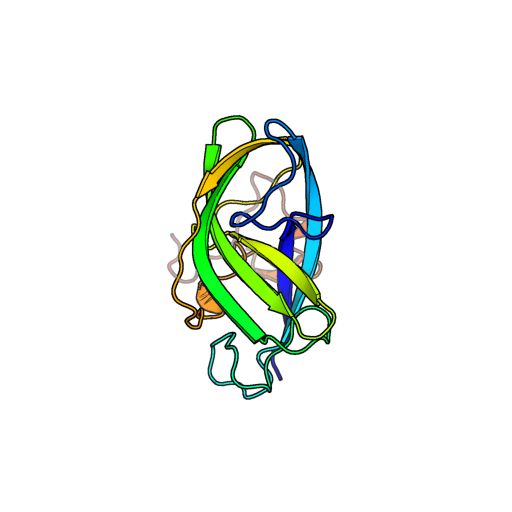.00 89.38 112 SER A N 1
ATOM 808 C CA . SER A 1 112 ? -2.069 -12.275 7.165 1.00 89.38 112 SER A CA 1
ATOM 809 C C . SER A 1 112 ? -1.466 -10.997 7.759 1.00 89.38 112 SER A C 1
ATOM 811 O O . SER A 1 112 ? -1.762 -10.669 8.903 1.00 89.38 112 SER A O 1
ATOM 813 N N . SER A 1 113 ? -0.561 -10.329 7.038 1.00 88.75 113 SER A N 1
ATOM 814 C CA . SER A 1 113 ? 0.019 -9.037 7.437 1.00 88.75 113 SER A CA 1
ATOM 815 C C . SER A 1 113 ? -0.661 -7.843 6.768 1.00 88.75 113 SER A C 1
ATOM 817 O O . SER A 1 113 ? -0.319 -6.708 7.083 1.00 88.75 113 SER A O 1
ATOM 819 N N . LEU A 1 114 ? -1.589 -8.105 5.844 1.00 84.19 114 LEU A N 1
ATOM 820 C CA . LEU A 1 114 ? -2.303 -7.106 5.058 1.00 84.19 114 LEU A CA 1
ATOM 821 C C . LEU A 1 114 ? -3.687 -6.879 5.653 1.00 84.19 114 LEU A C 1
ATOM 823 O O . LEU A 1 114 ? -4.337 -7.824 6.104 1.00 84.19 114 LEU A O 1
ATOM 827 N N . SER A 1 115 ? -4.125 -5.622 5.604 1.00 66.75 115 SER A N 1
ATOM 828 C CA . SER A 1 115 ? -5.288 -5.082 6.303 1.00 66.75 115 SER A CA 1
ATOM 829 C C . SER A 1 115 ? -5.194 -5.191 7.839 1.00 66.75 115 SER A C 1
ATOM 831 O O . SER A 1 115 ? -4.811 -6.222 8.398 1.00 66.75 115 SER A O 1
ATOM 833 N N . PRO A 1 116 ? -5.641 -4.174 8.597 1.00 58.44 116 PRO A N 1
ATOM 834 C CA . PRO A 1 116 ? -6.173 -4.466 9.920 1.00 58.44 116 PRO A CA 1
ATOM 835 C C . PRO A 1 116 ? -7.308 -5.496 9.755 1.00 58.44 116 PRO A C 1
ATOM 837 O O . PRO A 1 116 ? -7.995 -5.468 8.728 1.00 58.44 116 PRO A O 1
ATOM 840 N N . PRO A 1 117 ? -7.533 -6.408 10.715 1.00 54.16 117 PRO A N 1
ATOM 841 C CA . PRO A 1 117 ? -8.650 -7.345 10.669 1.00 54.16 117 PRO A CA 1
ATOM 842 C C . PRO A 1 117 ? -9.969 -6.570 10.801 1.00 54.16 117 PRO A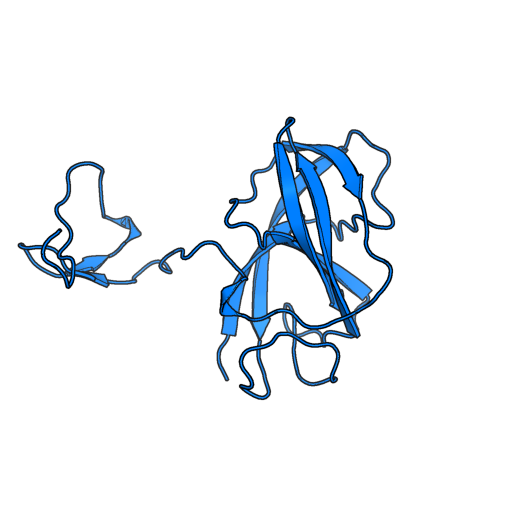 C 1
ATOM 844 O O . PRO A 1 117 ? -10.542 -6.438 11.878 1.00 54.16 117 PRO A O 1
ATOM 847 N N . CYS A 1 118 ? -10.433 -5.998 9.697 1.00 55.97 118 CYS A N 1
ATOM 848 C CA . CYS A 1 118 ? -11.736 -5.382 9.575 1.00 55.97 118 CYS A CA 1
ATOM 849 C C . CYS A 1 118 ? -12.679 -6.489 9.130 1.00 55.97 118 CYS A C 1
ATOM 851 O O . CYS A 1 118 ? -12.520 -7.054 8.046 1.00 55.97 118 CYS A O 1
ATOM 853 N N . PHE A 1 119 ? -13.671 -6.800 9.950 1.00 58.88 119 PHE A N 1
ATOM 854 C CA . PHE A 1 119 ? -14.787 -7.598 9.481 1.00 58.88 119 PHE A CA 1
ATOM 855 C C . PHE A 1 119 ? -15.438 -6.884 8.289 1.00 58.88 119 PHE A C 1
ATOM 857 O O . PHE A 1 119 ? -15.724 -5.686 8.347 1.00 58.88 119 PHE A O 1
ATOM 864 N N . THR A 1 120 ? -15.643 -7.600 7.184 1.00 59.25 120 THR A N 1
ATOM 865 C CA . THR A 1 120 ? -16.406 -7.062 6.053 1.00 59.25 120 THR A CA 1
ATOM 866 C C . THR A 1 120 ? -17.827 -6.738 6.508 1.00 59.25 120 THR A C 1
ATOM 868 O O . THR A 1 120 ? -18.363 -7.457 7.352 1.00 59.25 120 THR A O 1
ATOM 871 N N . ALA A 1 121 ? -18.461 -5.709 5.944 1.00 58.75 121 ALA A N 1
ATOM 872 C CA . ALA A 1 121 ? -19.877 -5.441 6.211 1.00 58.75 121 ALA A CA 1
ATOM 873 C C . ALA A 1 121 ? -20.724 -6.710 5.980 1.00 58.75 121 ALA A C 1
ATOM 875 O O . ALA A 1 121 ? -20.466 -7.473 5.041 1.00 58.75 121 ALA A O 1
ATOM 876 N N . GLY A 1 122 ? -21.680 -6.966 6.867 1.00 67.19 122 GLY A N 1
ATOM 877 C CA . GLY A 1 122 ? -22.476 -8.190 6.925 1.00 67.19 122 GLY A CA 1
ATOM 878 C C . GLY A 1 122 ? -21.786 -9.368 7.617 1.00 67.19 122 GLY A C 1
ATOM 879 O O . GLY A 1 122 ? -22.385 -10.437 7.729 1.00 67.19 122 GLY A O 1
ATOM 880 N N . THR A 1 123 ? -20.545 -9.214 8.092 1.00 78.44 123 THR A N 1
ATOM 881 C CA . THR A 1 123 ? -19.941 -10.231 8.959 1.00 78.44 123 THR A CA 1
ATOM 882 C C . THR A 1 123 ? -20.707 -10.286 10.266 1.00 78.44 123 THR A C 1
ATOM 884 O O . THR A 1 123 ? -20.753 -9.308 11.005 1.00 78.44 123 THR A O 1
ATOM 887 N N . MET A 1 124 ? -21.272 -11.449 10.554 1.00 84.69 124 MET A N 1
ATOM 888 C CA . MET A 1 124 ? -22.021 -11.694 11.773 1.00 84.69 124 MET A CA 1
ATOM 889 C C . MET A 1 124 ? -21.072 -11.957 12.947 1.00 84.69 124 MET A C 1
ATOM 891 O O . MET A 1 124 ? -20.240 -12.864 12.890 1.00 84.69 124 MET A O 1
ATOM 895 N N . ILE A 1 125 ? -21.207 -11.169 14.008 1.00 86.62 125 ILE A N 1
ATOM 896 C CA . ILE A 1 125 ? -20.466 -11.287 15.261 1.00 86.62 125 ILE A CA 1
ATOM 897 C C . ILE A 1 125 ? -21.387 -11.890 16.315 1.00 86.62 125 ILE A C 1
ATOM 899 O O . ILE A 1 125 ? -22.475 -11.374 16.569 1.00 86.62 125 ILE A O 1
ATOM 903 N N . ALA A 1 126 ? -20.942 -12.978 16.940 1.00 89.12 126 ALA A N 1
ATOM 904 C CA . ALA A 1 126 ? -21.713 -13.651 17.972 1.00 89.12 126 ALA A CA 1
ATOM 905 C C . ALA A 1 126 ? -21.802 -12.781 19.235 1.00 89.12 126 ALA A C 1
ATOM 907 O O . ALA A 1 126 ? -20.784 -12.441 19.847 1.00 89.12 126 ALA A O 1
ATOM 908 N N . THR A 1 127 ? -23.025 -12.461 19.650 1.00 89.19 127 THR A N 1
ATOM 909 C CA . THR A 1 127 ? -23.334 -11.798 20.924 1.00 89.19 127 THR A CA 1
ATOM 910 C C . THR A 1 127 ? -24.201 -12.723 21.789 1.00 89.19 127 THR A C 1
ATOM 912 O O . THR A 1 127 ? -24.775 -13.686 21.268 1.00 89.19 127 THR A O 1
ATOM 915 N N . PRO A 1 128 ? -24.336 -12.474 23.105 1.00 89.69 128 PRO A N 1
ATOM 916 C CA . PRO A 1 128 ? -25.236 -13.253 23.960 1.00 89.69 128 PRO A CA 1
ATOM 917 C C . PRO A 1 128 ? -26.697 -13.279 23.484 1.00 89.69 128 PRO A C 1
ATOM 919 O O . PRO A 1 128 ? -27.397 -14.259 23.736 1.00 89.69 128 PRO A O 1
ATOM 922 N N . ASP A 1 129 ? -27.140 -12.234 22.781 1.00 88.25 129 ASP A N 1
ATOM 923 C CA . ASP A 1 129 ? -28.517 -12.078 22.299 1.00 88.25 129 ASP A CA 1
ATOM 924 C C . ASP A 1 129 ? -28.705 -12.553 20.845 1.00 88.25 129 ASP A C 1
ATOM 926 O O . ASP A 1 129 ? -29.804 -12.474 20.291 1.00 88.25 129 ASP A O 1
ATOM 930 N N . GLY A 1 130 ? -27.646 -13.094 20.234 1.00 88.19 130 GLY A N 1
ATOM 931 C CA . GLY A 1 130 ? -27.633 -13.601 18.866 1.00 88.19 130 GLY A 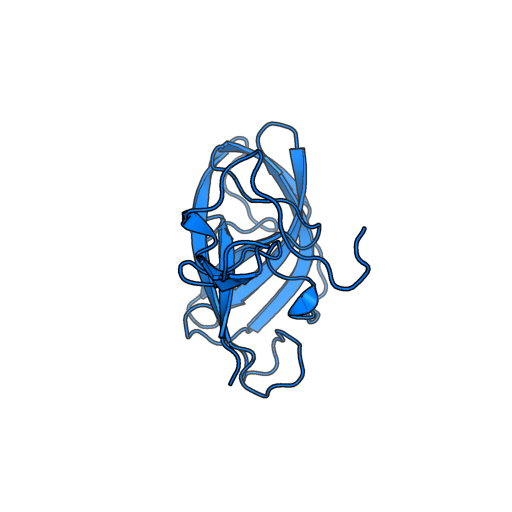CA 1
ATOM 932 C C . GLY A 1 130 ? -26.544 -12.972 18.004 1.00 88.19 130 GLY A C 1
ATOM 933 O O . GLY A 1 130 ? -25.757 -12.137 18.443 1.00 88.19 130 GLY A O 1
ATOM 934 N N . ASP A 1 131 ? -26.480 -13.399 16.754 1.00 90.06 131 ASP A N 1
ATOM 935 C CA . ASP A 1 131 ? -25.517 -12.872 15.796 1.00 90.06 131 ASP A CA 1
ATOM 936 C C . ASP A 1 131 ? -25.909 -11.449 15.355 1.00 90.06 131 ASP A C 1
ATOM 938 O O . ASP A 1 131 ? -27.033 -11.226 14.898 1.00 90.06 131 ASP A O 1
ATOM 942 N N . VAL A 1 132 ? -24.975 -10.498 15.445 1.00 89.31 132 VAL A N 1
ATOM 943 C CA . VAL A 1 132 ? -25.151 -9.085 15.058 1.00 89.31 132 VAL A CA 1
ATOM 944 C C . VAL A 1 132 ? -24.159 -8.743 13.944 1.00 89.31 132 VAL A C 1
ATOM 946 O O . VAL A 1 132 ? -22.977 -9.061 14.086 1.00 89.31 132 VAL A O 1
ATOM 949 N N . PRO A 1 133 ? -24.577 -8.134 12.820 1.00 86.38 133 PRO A N 1
ATOM 950 C CA . PRO A 1 133 ? -23.633 -7.724 11.786 1.00 86.38 133 PRO A CA 1
ATOM 951 C C . PRO A 1 133 ? -22.668 -6.669 12.341 1.00 86.38 133 PRO A C 1
ATOM 953 O O . PRO A 1 133 ? -23.054 -5.813 13.135 1.00 86.38 133 PRO A O 1
ATOM 956 N N . VAL A 1 134 ? -21.400 -6.732 11.937 1.00 83.06 134 VAL A N 1
ATOM 957 C CA . VAL A 1 134 ? -20.329 -5.904 12.510 1.00 83.06 134 VAL A CA 1
ATOM 958 C C . VAL A 1 134 ? -20.632 -4.400 12.450 1.00 83.06 134 VAL A C 1
ATOM 960 O O . VAL A 1 134 ? -20.285 -3.668 13.371 1.00 83.06 134 VAL A O 1
ATOM 963 N N . GLU A 1 135 ? -21.300 -3.931 11.399 1.00 80.25 135 GLU A N 1
ATOM 964 C CA . GLU A 1 135 ? -21.680 -2.528 11.220 1.00 80.25 135 GLU A CA 1
ATOM 965 C C . GLU A 1 135 ? -22.760 -2.031 12.193 1.00 80.25 135 GLU A C 1
ATOM 967 O O . GLU A 1 135 ? -22.880 -0.818 12.375 1.00 80.25 135 GLU A O 1
ATOM 972 N N . ASP A 1 136 ? -23.506 -2.939 12.829 1.00 87.56 136 ASP A N 1
ATOM 973 C CA . ASP A 1 136 ? -24.550 -2.607 13.803 1.00 87.56 136 ASP A CA 1
ATOM 974 C C . ASP A 1 136 ? -24.049 -2.671 15.258 1.00 87.56 136 ASP A C 1
ATOM 976 O O . ASP A 1 136 ? -24.754 -2.208 16.155 1.00 87.56 136 ASP A O 1
ATOM 980 N N . LEU A 1 137 ? -22.836 -3.190 15.506 1.00 85.25 137 LEU A N 1
ATOM 981 C CA . LEU A 1 137 ? -22.237 -3.224 16.845 1.00 85.25 137 LEU A CA 1
ATOM 982 C C . LEU A 1 137 ? -21.890 -1.820 17.354 1.00 85.25 137 LEU A C 1
ATOM 984 O O . LEU A 1 137 ? -21.279 -1.003 16.659 1.00 85.25 137 LEU A O 1
ATOM 988 N N . GLN A 1 138 ? -22.206 -1.563 18.619 1.00 81.19 138 GLN A N 1
ATOM 989 C CA . GLN A 1 138 ? -21.964 -0.298 19.304 1.00 81.19 138 GLN A CA 1
ATOM 990 C C . GLN A 1 138 ? -21.076 -0.475 20.544 1.00 81.19 138 GLN A C 1
ATOM 992 O O . GLN A 1 138 ? -21.056 -1.535 21.174 1.00 81.19 138 GLN A O 1
ATOM 997 N N . PRO A 1 139 ? -20.335 0.574 20.954 1.00 80.31 139 PRO A N 1
ATOM 998 C CA . PRO A 1 139 ? -19.616 0.556 22.222 1.00 80.31 139 PRO A CA 1
ATOM 999 C C . PRO A 1 139 ? -20.559 0.251 23.394 1.00 80.31 139 PRO A C 1
ATOM 1001 O O . PRO A 1 139 ? -21.469 1.027 23.684 1.00 80.31 139 PRO A O 1
ATOM 1004 N N . GLY A 1 140 ? -20.302 -0.862 24.084 1.00 80.38 140 GLY A N 1
ATOM 1005 C CA . GLY A 1 140 ? -21.154 -1.378 25.159 1.00 80.38 140 GLY A CA 1
ATOM 1006 C C . GLY A 1 140 ? -21.799 -2.727 24.840 1.00 80.38 140 GLY A C 1
ATOM 1007 O O . GLY A 1 140 ? -22.214 -3.411 25.775 1.00 80.38 140 GLY A O 1
ATOM 1008 N N . ASP A 1 141 ? -21.815 -3.139 23.572 1.00 83.44 141 ASP A N 1
ATOM 1009 C CA . ASP A 1 141 ? -22.305 -4.457 23.178 1.00 83.44 141 ASP A CA 1
ATOM 1010 C C . ASP A 1 141 ? -21.344 -5.560 23.633 1.00 83.44 141 ASP A C 1
ATOM 1012 O O . ASP A 1 141 ? -20.118 -5.444 23.536 1.00 83.44 141 ASP A O 1
ATOM 1016 N N . LEU A 1 142 ? -21.916 -6.648 24.151 1.00 84.38 142 LEU A N 1
ATOM 1017 C CA . LEU A 1 142 ? -21.158 -7.827 24.549 1.00 84.38 142 LEU A CA 1
ATOM 1018 C C . LEU A 1 142 ? -20.894 -8.700 23.327 1.00 84.38 142 LEU A C 1
ATOM 1020 O O . LEU A 1 142 ? -21.821 -9.109 22.634 1.00 84.38 142 LEU A O 1
ATOM 1024 N N . VAL A 1 143 ? -19.632 -9.055 23.117 1.00 87.06 143 VAL A N 1
ATOM 1025 C CA . VAL A 1 143 ? -19.227 -10.055 22.127 1.00 87.06 143 VAL A CA 1
ATOM 1026 C C . VAL A 1 143 ? -18.851 -11.346 22.841 1.00 87.06 143 VAL A C 1
ATOM 1028 O O . VAL A 1 143 ? -18.244 -11.322 23.913 1.00 87.06 143 VAL A O 1
ATOM 1031 N N . LEU A 1 144 ? -19.225 -12.485 22.266 1.00 83.44 144 LEU A N 1
ATOM 1032 C CA . LEU A 1 144 ? -18.795 -13.782 22.772 1.00 83.44 144 LEU A CA 1
ATOM 1033 C C . LEU A 1 144 ? -17.360 -14.039 22.316 1.00 83.44 144 LEU A C 1
ATOM 1035 O O . LEU A 1 144 ? -17.081 -14.118 21.121 1.00 83.44 144 LEU A O 1
ATOM 1039 N N . THR A 1 145 ? -16.448 -14.193 23.271 1.00 75.38 145 THR A N 1
ATOM 1040 C CA . THR A 1 145 ? -15.072 -14.609 22.997 1.00 75.38 145 THR A CA 1
ATOM 1041 C C . THR A 1 145 ? -14.913 -16.101 23.283 1.00 75.38 145 THR A C 1
ATOM 1043 O O . THR A 1 145 ? -15.582 -16.665 24.150 1.00 75.38 145 THR A O 1
ATOM 1046 N N . GLN A 1 146 ? -14.034 -16.773 22.537 1.00 68.62 146 GLN A N 1
ATOM 1047 C CA . GLN A 1 146 ? -13.829 -18.222 22.660 1.00 68.62 146 GLN A CA 1
ATOM 1048 C C . GLN A 1 146 ? -13.289 -18.634 24.043 1.00 68.62 146 GLN A C 1
ATOM 1050 O O . GLN A 1 146 ? -13.523 -19.751 24.506 1.00 68.62 146 GLN A O 1
ATOM 1055 N N . ASP A 1 147 ? -12.567 -17.736 24.700 1.00 69.19 147 ASP A N 1
ATOM 1056 C CA . ASP A 1 147 ? -11.955 -17.907 26.015 1.00 69.19 147 ASP A CA 1
ATOM 1057 C C . ASP A 1 147 ? -12.825 -17.405 27.178 1.00 69.19 147 ASP A C 1
ATOM 1059 O O . ASP A 1 147 ? -12.464 -17.638 28.327 1.00 69.19 147 ASP A O 1
ATOM 1063 N N . HIS A 1 148 ? -13.991 -16.808 26.909 1.00 58.47 148 HIS A N 1
ATOM 1064 C CA . HIS A 1 148 ? -14.822 -16.102 27.896 1.00 58.47 148 HIS A CA 1
ATOM 1065 C C . HIS A 1 148 ? -14.142 -14.890 28.574 1.00 58.47 148 HIS A C 1
ATOM 1067 O O . HIS A 1 148 ? -14.688 -14.385 29.559 1.00 58.47 148 HIS A O 1
ATOM 1073 N N . GLY A 1 149 ? -13.022 -14.397 28.024 1.00 50.72 149 GLY A N 1
ATOM 1074 C CA . GLY A 1 149 ? -12.295 -13.212 28.498 1.00 50.72 149 GLY A CA 1
ATOM 1075 C C . GLY A 1 149 ? -11.170 -13.509 29.481 1.00 50.72 149 GLY A C 1
ATOM 1076 O O . GLY A 1 149 ? -11.442 -14.106 30.547 1.00 50.72 149 GLY A O 1
#

Secondary structure (DSSP, 8-state):
--EEEEEEESTT--TTSPSSSSEEE-EEEEEEE-SS-SSEE-SSSS-EETTEEEEEEEEEEEEEETTEEEEEEEEEETTS-EEEEESSSPPP-SEEEEEEE--SS---EEGGGSS--PPPTT-EEEETTEEEEGGG--TT-----TT--

Foldseek 3Di:
DDKDKAKWWPPLADLVDGDPPFDWIDIDIKIWDPQVPPQKQALPQRIDINPFHWNFKWFQKWWQFPNDIFGFIWTAGPVRGITTGGQPLDDDDTGTTGHIDTDDDTDMGGPVSGHNPDDDFQPWFQAPVGTDTPVPDDPPGGGDDPVND

pLDDT: mean 91.36, std 11.0, range [50.72, 98.75]